Protein AF-A0A2G6GPN9-F1 (afdb_monomer_lite)

Radius of gyration: 20.12 Å; chains: 1; bounding box: 51×44×52 Å

Foldseek 3Di:
DDDDPPPDDDWDDDWDKDKDKDPPDVQKIKMKIWTRCVFDWTDDPVDIGTDWTKIKIKMKGDPDPFKIKIKMWMDTPPADIKIKIKMWGHDPVFKIWIWMWMVPPTKIKIKIWGDDPQKIKIWMWMQDPPPGIDIDIDIGGHD

Structure (mmCIF, N/CA/C/O backbone):
data_AF-A0A2G6GPN9-F1
#
_entry.id   AF-A0A2G6GPN9-F1
#
loop_
_atom_site.group_PDB
_atom_site.id
_atom_site.type_symbol
_atom_site.label_atom_id
_atom_site.label_alt_id
_atom_site.label_comp_id
_atom_site.label_asym_id
_atom_site.label_entity_id
_atom_site.label_seq_id
_atom_site.pdbx_PDB_ins_code
_atom_site.Cartn_x
_atom_site.Cartn_y
_atom_site.Cartn_z
_atom_site.occupancy
_atom_site.B_iso_or_equiv
_atom_site.auth_seq_id
_atom_site.auth_comp_id
_atom_site.auth_asym_id
_atom_site.auth_atom_id
_atom_site.pdbx_PDB_model_num
ATOM 1 N N . SER A 1 1 ? 32.296 28.768 -34.664 1.00 41.38 1 SER A N 1
ATOM 2 C CA . SER A 1 1 ? 31.595 28.838 -33.369 1.00 41.38 1 SER A CA 1
ATOM 3 C C . SER A 1 1 ? 30.131 29.108 -33.652 1.00 41.38 1 SER A C 1
ATOM 5 O O . SER A 1 1 ? 29.746 30.257 -33.820 1.00 41.38 1 SER A O 1
ATOM 7 N N . VAL A 1 2 ? 29.332 28.054 -33.821 1.00 39.50 2 VAL A N 1
ATOM 8 C CA . VAL A 1 2 ? 27.884 28.208 -34.002 1.00 39.50 2 VAL A CA 1
ATOM 9 C C . VAL A 1 2 ? 27.233 27.853 -32.677 1.00 39.50 2 VAL A C 1
ATOM 11 O O . VAL A 1 2 ? 27.380 26.742 -32.179 1.00 39.50 2 VAL A O 1
ATOM 14 N N . SER A 1 3 ? 26.596 28.861 -32.096 1.00 44.91 3 SER A N 1
ATOM 15 C CA . SER A 1 3 ? 25.632 28.760 -31.013 1.00 44.91 3 SER A CA 1
ATOM 16 C C . SER A 1 3 ? 24.501 27.814 -31.421 1.00 44.91 3 SER A C 1
ATOM 18 O O . SER A 1 3 ? 23.745 28.135 -32.335 1.00 44.91 3 SER A O 1
ATOM 20 N N . GLY A 1 4 ? 24.385 26.670 -30.753 1.00 39.72 4 GLY A N 1
ATOM 21 C CA . GLY A 1 4 ? 23.163 25.872 -30.738 1.00 39.72 4 GLY A CA 1
ATOM 22 C C . GLY A 1 4 ? 22.473 26.127 -29.410 1.00 39.72 4 GLY A C 1
ATOM 23 O O . GLY A 1 4 ? 23.008 25.765 -28.365 1.00 39.72 4 GLY A O 1
ATOM 24 N N . ALA A 1 5 ? 21.348 26.833 -29.446 1.00 38.44 5 ALA A N 1
ATOM 25 C CA . ALA A 1 5 ? 20.457 26.945 -28.307 1.00 38.44 5 ALA A CA 1
ATOM 26 C C . ALA A 1 5 ? 20.031 25.531 -27.888 1.00 38.44 5 ALA A C 1
ATOM 28 O O . ALA A 1 5 ? 19.657 24.722 -28.732 1.00 38.44 5 ALA A O 1
ATOM 29 N N . SER A 1 6 ? 20.109 25.229 -26.595 1.00 48.31 6 SER A N 1
ATOM 30 C CA . SER A 1 6 ? 19.474 24.051 -26.013 1.00 48.31 6 SER A CA 1
ATOM 31 C C . SER A 1 6 ? 17.956 24.257 -26.055 1.00 48.31 6 SER A C 1
ATOM 33 O O . SER A 1 6 ? 17.356 24.709 -25.079 1.00 48.31 6 SER A O 1
ATOM 35 N N . GLU A 1 7 ? 17.344 24.021 -27.213 1.00 46.66 7 GLU A N 1
ATOM 36 C CA . GLU A 1 7 ? 15.895 23.892 -27.329 1.00 46.66 7 GLU A CA 1
ATOM 37 C C . GLU A 1 7 ? 15.511 22.559 -26.685 1.00 46.66 7 GLU A C 1
ATOM 39 O O . GLU A 1 7 ? 15.800 21.487 -27.209 1.00 46.66 7 GLU A O 1
ATOM 44 N N . GLY A 1 8 ? 14.946 22.634 -25.479 1.00 54.53 8 GLY A N 1
ATOM 45 C CA . GLY A 1 8 ? 14.435 21.472 -24.763 1.00 54.53 8 GLY A CA 1
ATOM 46 C C . GLY A 1 8 ? 13.312 20.819 -25.560 1.00 54.53 8 GLY A C 1
ATOM 47 O O . GLY A 1 8 ? 12.218 21.374 -25.654 1.00 54.53 8 GLY A O 1
ATOM 48 N N . GLY A 1 9 ? 13.596 19.654 -26.136 1.00 60.12 9 GLY A N 1
ATOM 49 C CA . GLY A 1 9 ? 12.588 18.776 -26.714 1.00 60.12 9 GLY A CA 1
ATOM 50 C C . GLY A 1 9 ? 11.692 18.201 -25.6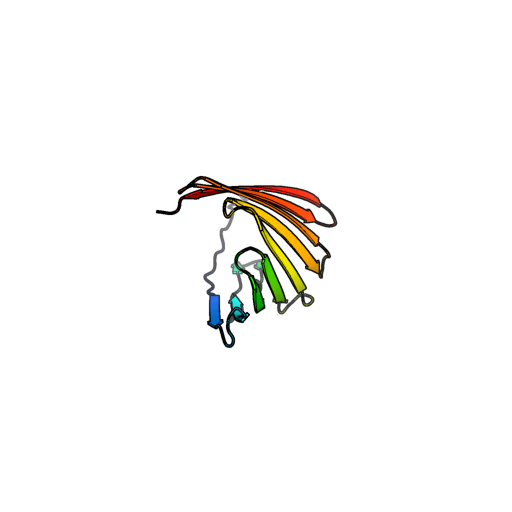19 1.00 60.12 9 GLY A C 1
ATOM 51 O O . GLY A 1 9 ? 12.163 17.845 -24.539 1.00 60.12 9 GLY A O 1
ATOM 52 N N . SER A 1 10 ? 10.389 18.133 -25.883 1.00 65.50 10 SER A N 1
ATOM 53 C CA . SER A 1 10 ? 9.433 17.407 -25.048 1.00 65.50 10 SER A CA 1
ATOM 54 C C . SER A 1 10 ? 8.884 16.225 -25.840 1.00 65.50 10 SER A C 1
ATOM 56 O O . SER A 1 10 ? 8.121 16.427 -26.786 1.00 65.50 10 SER A O 1
ATOM 58 N N . ALA A 1 11 ? 9.249 15.010 -25.444 1.00 73.88 11 ALA A N 1
ATOM 59 C CA . ALA A 1 11 ? 8.623 13.787 -25.926 1.00 73.88 11 ALA A CA 1
ATOM 60 C C . ALA A 1 11 ? 7.552 13.335 -24.926 1.00 73.88 11 ALA A C 1
ATOM 62 O O . ALA A 1 11 ? 7.710 13.463 -23.712 1.00 73.88 11 ALA A O 1
ATOM 63 N N . GLY A 1 12 ? 6.433 12.838 -25.438 1.00 78.38 12 GLY A N 1
ATOM 64 C CA . GLY A 1 12 ? 5.322 12.360 -24.629 1.00 78.38 12 GLY A CA 1
ATOM 65 C C . GLY A 1 12 ? 4.673 11.168 -25.302 1.00 78.38 12 GLY A C 1
ATOM 66 O O . GLY A 1 12 ? 4.673 11.056 -26.526 1.00 78.38 12 GLY A O 1
ATOM 67 N N . THR A 1 13 ? 4.115 10.278 -24.497 1.00 82.56 13 THR A N 1
ATOM 68 C CA . THR A 1 13 ? 3.414 9.094 -24.983 1.00 82.56 13 THR A CA 1
ATOM 69 C C . THR A 1 13 ? 2.151 8.866 -24.160 1.00 82.56 13 THR A C 1
ATOM 71 O O . THR A 1 13 ? 1.969 9.469 -23.099 1.00 82.56 13 THR A O 1
ATOM 74 N N . VAL A 1 14 ? 1.253 8.025 -24.663 1.00 85.19 14 VAL A N 1
ATOM 75 C CA . VAL A 1 14 ? -0.011 7.693 -23.999 1.00 85.19 14 VAL A CA 1
ATOM 76 C C . VAL A 1 14 ? -0.004 6.213 -23.665 1.00 85.19 14 VAL A C 1
ATOM 78 O O . VAL A 1 14 ? 0.183 5.374 -24.541 1.00 85.19 14 VAL A O 1
ATOM 81 N N . THR A 1 15 ? -0.249 5.898 -22.398 1.00 90.44 15 THR A N 1
ATOM 82 C CA . THR A 1 15 ? -0.401 4.527 -21.910 1.00 90.44 15 THR A CA 1
ATOM 83 C C . THR A 1 15 ? -1.751 4.352 -21.210 1.00 90.44 15 THR A C 1
ATOM 85 O O . THR A 1 15 ? -2.507 5.310 -21.041 1.00 90.44 15 THR A O 1
ATOM 88 N N . GLY A 1 16 ? -2.073 3.120 -20.831 1.00 91.62 16 GLY A N 1
ATOM 89 C CA . GLY A 1 16 ? -3.295 2.774 -20.121 1.00 91.62 16 GLY A CA 1
ATOM 90 C C . GLY A 1 16 ? -3.062 1.692 -19.077 1.00 91.62 16 GLY A C 1
ATOM 91 O O . GLY A 1 16 ? -2.021 1.035 -19.044 1.00 91.62 16 GLY A O 1
ATOM 92 N N . GLU A 1 17 ? -4.067 1.494 -18.237 1.00 95.25 17 GLU A N 1
ATOM 93 C CA . GLU A 1 17 ? -4.081 0.472 -17.198 1.00 95.25 17 GLU A CA 1
ATOM 94 C C . GLU A 1 17 ? -5.454 -0.196 -17.108 1.00 95.25 17 GLU A C 1
ATOM 96 O O . GLU A 1 17 ? -6.466 0.353 -17.551 1.00 95.25 17 GLU A O 1
ATOM 101 N N . VAL A 1 18 ? -5.485 -1.410 -16.567 1.00 96.56 18 VAL A N 1
ATOM 102 C CA . VAL A 1 18 ? -6.709 -2.180 -16.346 1.00 96.56 18 VAL A CA 1
ATOM 103 C C . VAL A 1 18 ? -6.584 -2.994 -15.067 1.00 96.56 18 VAL A C 1
ATOM 105 O O . VAL A 1 18 ? -5.539 -3.576 -14.787 1.00 96.56 18 VAL A O 1
ATOM 108 N N . GLY A 1 19 ? -7.667 -3.072 -14.297 1.00 96.88 19 GLY A N 1
ATOM 109 C CA . GLY A 1 19 ? -7.712 -3.869 -13.080 1.00 96.88 19 GLY A CA 1
ATOM 110 C C . GLY A 1 19 ? -9.072 -4.505 -12.841 1.00 96.88 19 GLY A C 1
ATOM 111 O O . GLY A 1 19 ? -10.104 -3.983 -13.256 1.00 96.88 19 GLY A O 1
ATOM 112 N N . ILE A 1 20 ? -9.054 -5.648 -12.162 1.00 97.88 20 ILE A N 1
ATOM 113 C CA . ILE A 1 20 ? -10.235 -6.375 -11.700 1.00 97.88 20 ILE A CA 1
ATOM 114 C C . ILE A 1 20 ? -10.034 -6.680 -10.221 1.00 97.88 20 ILE A C 1
ATOM 116 O O . ILE A 1 20 ? -8.946 -7.077 -9.807 1.00 97.88 20 ILE A O 1
ATOM 120 N N . MET A 1 21 ? -11.088 -6.520 -9.429 1.00 97.94 21 MET A N 1
ATOM 121 C CA . MET A 1 21 ? -11.098 -6.878 -8.018 1.00 97.94 21 MET A CA 1
ATOM 122 C C . MET A 1 21 ? -12.412 -7.582 -7.681 1.00 97.94 21 MET A C 1
ATOM 124 O O . MET A 1 21 ? -13.471 -7.176 -8.158 1.00 97.94 21 MET A O 1
ATOM 128 N N . ALA A 1 22 ? -12.340 -8.651 -6.893 1.00 98.00 22 ALA A N 1
ATOM 129 C CA . ALA A 1 22 ? -13.490 -9.464 -6.520 1.00 98.00 22 ALA A CA 1
ATOM 130 C C . ALA A 1 22 ? -13.389 -9.934 -5.068 1.00 98.00 22 ALA A C 1
ATOM 132 O O . ALA A 1 22 ? -12.289 -10.140 -4.559 1.00 98.00 22 ALA A O 1
ATOM 133 N N . GLU A 1 23 ? -14.542 -10.156 -4.440 1.00 98.06 23 GLU A N 1
ATOM 134 C CA . GLU A 1 23 ? -14.678 -10.718 -3.093 1.00 98.06 23 GLU A CA 1
ATOM 135 C C . GLU A 1 23 ? -15.185 -12.170 -3.192 1.00 98.06 23 GLU A C 1
ATOM 137 O O . GLU A 1 23 ? -16.391 -12.413 -3.147 1.00 98.06 23 GLU A O 1
ATOM 142 N N . PRO A 1 24 ? -14.305 -13.163 -3.434 1.00 96.88 24 PRO A N 1
ATOM 143 C CA . PRO A 1 24 ? -14.723 -14.562 -3.565 1.00 96.88 24 PRO A CA 1
ATOM 144 C C . PRO A 1 24 ? -15.226 -15.179 -2.253 1.00 96.88 24 PRO A C 1
ATOM 146 O O . PRO A 1 24 ? -15.959 -16.167 -2.287 1.00 96.88 24 PRO A O 1
ATOM 149 N N . LEU A 1 25 ? -14.803 -14.640 -1.108 1.00 97.12 25 LEU A N 1
ATOM 150 C CA . LEU A 1 25 ? -15.210 -15.058 0.232 1.00 97.12 25 LEU A CA 1
ATOM 151 C C . LEU A 1 25 ? -15.451 -13.803 1.066 1.00 97.12 25 LEU A C 1
ATOM 153 O O . LEU A 1 25 ? -14.790 -12.793 0.847 1.00 97.12 25 LEU A O 1
ATOM 157 N N . GLU A 1 26 ? -16.348 -13.885 2.047 1.00 96.50 26 GLU A N 1
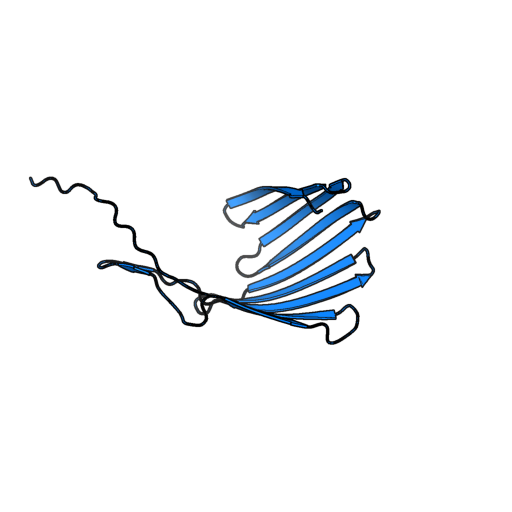ATOM 158 C CA . GLU A 1 26 ? -16.624 -12.768 2.951 1.00 96.50 26 GLU A CA 1
ATOM 159 C C . GLU A 1 26 ? -15.323 -12.242 3.569 1.00 96.50 26 GLU A C 1
ATOM 161 O O . GLU A 1 26 ? -14.536 -13.014 4.128 1.00 96.50 26 GLU A O 1
ATOM 166 N N . ASN A 1 27 ? -15.103 -10.931 3.458 1.00 97.06 27 ASN A N 1
ATOM 167 C CA . ASN A 1 27 ? -13.933 -10.218 3.959 1.00 97.06 27 ASN A CA 1
ATOM 168 C C . ASN A 1 27 ? -12.609 -10.506 3.233 1.00 97.06 27 ASN A C 1
ATOM 170 O O . ASN A 1 27 ? -11.607 -9.884 3.589 1.00 97.06 27 ASN A O 1
ATOM 174 N N . LEU A 1 28 ? -12.577 -11.382 2.222 1.00 98.06 28 LEU A N 1
ATOM 175 C CA . LEU A 1 28 ? -11.393 -11.670 1.411 1.00 98.06 28 LEU A CA 1
ATOM 176 C C . LEU A 1 28 ? -11.577 -11.143 -0.008 1.00 98.06 28 LEU A C 1
ATOM 178 O O . LEU A 1 28 ? -12.395 -11.644 -0.774 1.00 98.06 28 LEU A O 1
ATOM 182 N N . TRP A 1 29 ? -10.712 -10.217 -0.389 1.00 98.31 29 TRP A N 1
ATOM 183 C CA . TRP A 1 29 ? -10.663 -9.611 -1.705 1.00 98.31 29 TRP A CA 1
ATOM 184 C C . TRP A 1 29 ? -9.409 -10.052 -2.449 1.00 98.31 29 TRP A C 1
ATOM 186 O O . TRP A 1 29 ? -8.317 -10.092 -1.883 1.00 98.31 29 TRP A O 1
ATOM 196 N N . LEU A 1 30 ? -9.565 -10.353 -3.732 1.00 98.44 30 LEU A N 1
ATOM 197 C CA . LEU A 1 30 ? -8.472 -10.616 -4.661 1.00 98.44 30 LEU A CA 1
ATOM 198 C C . LEU A 1 30 ? -8.493 -9.561 -5.759 1.00 98.44 30 LEU A C 1
ATOM 200 O O . LEU A 1 30 ? -9.564 -9.215 -6.262 1.00 98.44 30 LEU A O 1
ATOM 204 N N . SER A 1 31 ? -7.321 -9.076 -6.155 1.00 98.12 31 SER A N 1
ATOM 205 C CA . SER A 1 31 ? -7.177 -8.110 -7.238 1.00 98.12 31 SER A CA 1
ATOM 206 C C . SER A 1 31 ? -6.096 -8.517 -8.231 1.00 98.12 31 SER A C 1
ATOM 208 O O . SER A 1 31 ? -5.095 -9.148 -7.891 1.00 98.12 31 SER A O 1
ATOM 210 N N . VAL A 1 32 ? -6.311 -8.142 -9.487 1.00 97.94 32 VAL A N 1
ATOM 211 C CA . VAL A 1 32 ? -5.327 -8.218 -10.564 1.00 97.94 32 VAL A CA 1
ATOM 212 C C . VAL A 1 32 ? -5.289 -6.859 -11.236 1.00 97.94 32 VAL A C 1
ATOM 214 O O . VAL A 1 32 ? -6.341 -6.289 -11.520 1.00 97.94 32 VAL A O 1
ATOM 217 N N . HIS A 1 33 ? -4.098 -6.339 -11.500 1.00 97.88 33 HIS A N 1
ATOM 218 C CA . HIS A 1 33 ? -3.920 -5.052 -12.161 1.00 97.88 33 HIS A CA 1
ATOM 219 C C . HIS A 1 33 ? -2.764 -5.111 -13.156 1.00 97.88 33 HIS A C 1
ATOM 221 O O . HIS A 1 33 ? -1.716 -5.678 -12.856 1.00 97.88 33 HIS A O 1
ATOM 227 N N . ALA A 1 34 ? -2.940 -4.506 -14.324 1.00 96.56 34 ALA A N 1
ATOM 228 C CA . ALA A 1 34 ? -1.920 -4.362 -15.349 1.00 96.56 34 ALA A CA 1
ATOM 229 C C . ALA A 1 34 ? -1.789 -2.885 -15.734 1.00 96.56 34 ALA A C 1
ATOM 231 O O . ALA A 1 34 ? -2.776 -2.245 -16.087 1.00 96.56 34 ALA A O 1
ATOM 232 N N . TYR A 1 35 ? -0.571 -2.357 -15.677 1.00 94.56 35 TYR A N 1
ATOM 233 C CA . TYR A 1 35 ? -0.215 -1.007 -16.106 1.00 94.56 35 TYR A CA 1
ATOM 234 C C . TYR A 1 35 ? 0.705 -1.091 -17.322 1.00 94.56 35 TYR A C 1
ATOM 236 O O . TYR A 1 35 ? 1.619 -1.916 -17.339 1.00 94.56 35 TYR A O 1
ATOM 244 N N . ASN A 1 36 ? 0.453 -0.248 -18.323 1.00 92.88 36 ASN A N 1
ATOM 245 C CA . ASN A 1 36 ? 1.129 -0.273 -19.618 1.00 92.88 36 ASN A CA 1
ATOM 246 C C . ASN A 1 36 ? 1.234 -1.683 -20.239 1.00 92.88 36 ASN A C 1
ATOM 248 O O . ASN A 1 36 ? 2.315 -2.085 -20.663 1.00 92.88 36 ASN A O 1
ATOM 252 N N . PRO A 1 37 ? 0.141 -2.468 -20.333 1.00 83.44 37 PRO A N 1
ATOM 253 C CA . PRO A 1 37 ? 0.221 -3.861 -20.792 1.00 83.44 37 PRO A CA 1
ATOM 254 C C . PRO A 1 37 ? 0.706 -4.010 -22.244 1.00 83.44 37 PRO A C 1
ATOM 256 O O . PRO A 1 37 ? 1.065 -5.108 -22.660 1.00 83.44 37 PRO A O 1
ATOM 259 N N . PHE A 1 38 ? 0.698 -2.923 -23.022 1.00 84.19 38 PHE A N 1
ATOM 260 C CA . PHE A 1 38 ? 1.134 -2.900 -24.417 1.00 84.19 38 PHE A CA 1
ATOM 261 C C . PHE A 1 38 ? 2.603 -2.490 -24.599 1.00 84.19 38 PHE A C 1
ATOM 263 O O . PHE A 1 38 ? 3.040 -2.409 -25.744 1.00 84.19 38 PHE A O 1
ATOM 270 N N . GLY A 1 39 ? 3.348 -2.225 -23.516 1.00 79.31 39 GLY A N 1
ATOM 271 C CA . GLY A 1 39 ? 4.770 -1.872 -23.588 1.00 79.31 39 GLY A CA 1
ATOM 272 C C . GLY A 1 39 ? 5.027 -0.604 -24.402 1.00 79.31 39 GLY A C 1
ATOM 273 O O . GLY A 1 39 ? 5.918 -0.570 -25.244 1.00 79.31 39 GLY A O 1
ATOM 274 N N . VAL A 1 40 ? 4.184 0.418 -24.225 1.00 81.56 40 VAL A N 1
ATOM 275 C CA . VAL A 1 40 ? 4.357 1.698 -24.919 1.00 81.56 40 VAL A CA 1
ATOM 276 C C . VAL A 1 40 ? 5.592 2.397 -24.362 1.00 81.56 40 VAL A C 1
ATOM 278 O O . VAL A 1 40 ? 5.675 2.565 -23.152 1.00 81.56 40 VAL A O 1
ATOM 281 N N . ASN A 1 41 ? 6.490 2.861 -25.230 1.00 79.50 41 ASN A N 1
ATOM 282 C CA . ASN A 1 41 ? 7.700 3.596 -24.852 1.00 79.50 41 ASN A CA 1
ATOM 283 C C . ASN A 1 41 ? 7.611 5.075 -25.247 1.00 79.50 41 ASN A C 1
ATOM 285 O O . ASN A 1 41 ? 6.752 5.482 -26.044 1.00 79.50 41 ASN A O 1
ATOM 289 N N . ILE A 1 42 ? 8.499 5.887 -24.676 1.00 76.94 42 ILE A N 1
ATOM 290 C CA . ILE A 1 42 ? 8.752 7.253 -25.133 1.00 76.94 42 ILE A CA 1
ATOM 291 C C . ILE A 1 42 ? 9.920 7.191 -26.112 1.00 76.94 42 ILE A C 1
ATOM 293 O O . ILE A 1 42 ? 11.037 6.855 -25.727 1.00 76.94 42 ILE A O 1
ATOM 297 N N . ASN A 1 43 ? 9.653 7.549 -27.368 1.00 68.69 43 ASN A N 1
ATOM 298 C CA . ASN A 1 43 ? 10.667 7.607 -28.414 1.00 68.69 43 ASN A CA 1
ATOM 299 C C . ASN A 1 43 ? 10.928 9.067 -28.788 1.00 68.69 43 ASN A C 1
ATOM 301 O O . ASN A 1 43 ? 10.026 9.744 -29.286 1.00 68.69 43 ASN A O 1
ATOM 305 N N . ASP A 1 44 ? 12.160 9.527 -28.587 1.00 65.12 44 ASP A N 1
ATOM 306 C CA . ASP A 1 44 ? 12.707 10.722 -29.230 1.00 65.12 44 ASP A CA 1
ATOM 307 C C . ASP A 1 44 ? 13.880 10.320 -30.139 1.00 65.12 44 ASP A C 1
ATOM 309 O O . ASP A 1 44 ? 14.450 9.239 -30.000 1.00 65.12 44 ASP A O 1
ATOM 313 N N . TYR A 1 45 ? 14.250 11.176 -31.092 1.00 59.94 45 TYR A N 1
ATOM 314 C CA . TYR A 1 45 ? 15.219 10.875 -32.154 1.00 59.94 45 TYR A CA 1
ATOM 315 C C . TYR A 1 45 ? 16.602 10.401 -31.654 1.00 59.94 45 TYR A C 1
ATOM 317 O O . TYR A 1 45 ? 17.332 9.780 -32.426 1.00 59.94 45 TYR A O 1
ATOM 325 N N . GLU A 1 46 ? 16.957 10.665 -30.391 1.00 65.06 46 GLU A N 1
ATOM 326 C CA . GLU A 1 46 ? 18.222 10.247 -29.763 1.00 65.06 46 GLU A CA 1
ATOM 327 C C . GLU A 1 46 ? 18.062 9.354 -28.514 1.00 65.06 46 GLU A C 1
ATOM 329 O O . GLU A 1 46 ? 19.056 8.780 -28.068 1.00 65.06 46 GLU A O 1
ATOM 334 N N . TYR A 1 47 ? 16.854 9.204 -27.952 1.00 62.47 47 TYR A N 1
ATOM 335 C CA . TYR A 1 47 ? 16.636 8.505 -26.678 1.00 62.47 47 TYR A CA 1
ATOM 336 C C . TYR A 1 47 ? 15.327 7.706 -26.684 1.00 62.47 47 TYR A C 1
ATOM 338 O O . TYR A 1 47 ? 14.264 8.235 -27.007 1.00 62.47 47 TYR A O 1
ATOM 346 N N . GLU A 1 48 ? 15.415 6.440 -26.278 1.00 67.12 48 GLU A N 1
ATOM 347 C CA . GLU A 1 48 ? 14.270 5.573 -25.996 1.00 67.12 48 GLU A CA 1
ATOM 348 C C . GLU A 1 48 ? 14.202 5.364 -24.478 1.00 67.12 48 GLU A C 1
ATOM 350 O O . GLU A 1 48 ? 15.155 4.872 -23.869 1.00 67.12 48 GLU A O 1
ATOM 355 N N . GLU A 1 49 ? 13.105 5.802 -23.858 1.00 74.94 49 GLU A N 1
ATOM 356 C CA . GLU A 1 49 ? 12.817 5.558 -22.444 1.00 74.94 49 GLU A CA 1
ATOM 357 C C . GLU A 1 49 ? 11.637 4.590 -22.339 1.00 74.94 49 GLU A C 1
ATOM 359 O O . GLU A 1 49 ? 10.528 4.865 -22.816 1.00 74.94 49 GLU A O 1
ATOM 364 N N . GLU A 1 50 ? 11.887 3.435 -21.724 1.00 75.50 50 GLU A N 1
ATOM 365 C CA . GLU A 1 50 ? 10.875 2.401 -21.541 1.00 75.50 50 GLU A CA 1
ATOM 366 C C . GLU A 1 50 ? 9.926 2.775 -20.403 1.00 75.50 50 GLU A C 1
ATOM 368 O O . GLU A 1 50 ? 10.343 3.005 -19.263 1.00 75.50 50 GLU A O 1
ATOM 373 N N . ILE A 1 51 ? 8.622 2.808 -20.693 1.00 84.12 51 ILE A N 1
ATOM 374 C CA . ILE A 1 51 ? 7.627 2.951 -19.630 1.00 84.12 51 ILE A CA 1
ATOM 375 C C . ILE A 1 51 ? 7.422 1.579 -18.985 1.00 84.12 51 ILE A C 1
ATOM 377 O O . ILE A 1 51 ? 7.087 0.623 -19.692 1.00 84.12 51 ILE A O 1
ATOM 381 N N . PRO A 1 52 ? 7.510 1.472 -17.646 1.00 86.19 52 PRO A N 1
ATOM 382 C CA . PRO A 1 52 ? 7.388 0.196 -16.954 1.00 86.19 52 PRO A CA 1
ATOM 383 C C . PRO A 1 52 ? 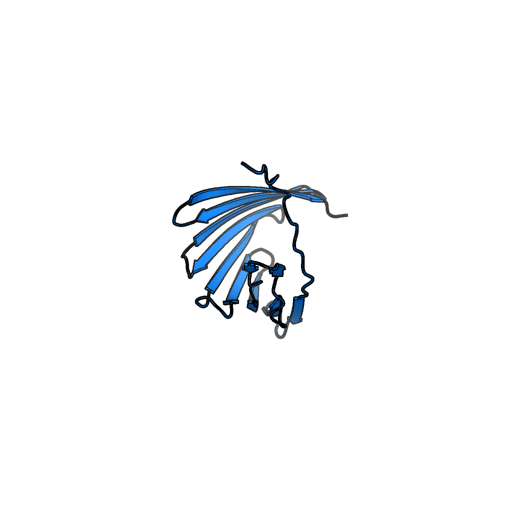6.106 -0.552 -17.319 1.00 86.19 52 PRO A C 1
ATOM 385 O O . PRO A 1 52 ? 5.011 0.008 -17.241 1.00 86.19 52 PRO A O 1
ATOM 388 N N . THR A 1 53 ? 6.237 -1.834 -17.655 1.00 92.31 53 THR A N 1
ATOM 389 C CA . THR A 1 53 ? 5.097 -2.743 -17.828 1.00 92.31 53 THR A CA 1
ATOM 390 C C . THR A 1 53 ? 4.906 -3.524 -16.535 1.00 92.31 53 THR A C 1
ATOM 392 O O . THR A 1 53 ? 5.710 -4.398 -16.205 1.00 92.31 53 THR A O 1
ATOM 395 N N . LEU A 1 54 ? 3.853 -3.199 -15.779 1.00 94.88 54 LEU A N 1
ATOM 396 C CA . LEU A 1 54 ? 3.665 -3.708 -14.417 1.00 94.88 54 LEU A CA 1
ATOM 397 C C . LEU A 1 54 ? 2.439 -4.607 -14.324 1.00 94.88 54 LEU A C 1
ATOM 399 O O . LEU A 1 54 ? 1.329 -4.193 -14.654 1.00 94.88 54 LEU A O 1
ATOM 403 N N . TYR A 1 55 ? 2.625 -5.792 -13.756 1.00 96.69 55 TYR A N 1
ATOM 404 C CA . TYR A 1 55 ? 1.549 -6.703 -13.380 1.00 96.69 55 TYR A CA 1
ATOM 405 C C . TYR A 1 55 ? 1.498 -6.846 -11.866 1.00 96.69 55 TYR A C 1
ATOM 407 O O . TYR A 1 55 ? 2.523 -7.064 -11.223 1.00 96.69 55 TYR A O 1
ATOM 415 N N . ARG A 1 56 ? 0.306 -6.741 -11.282 1.00 98.06 56 ARG A N 1
ATOM 416 C CA . ARG A 1 56 ? 0.087 -6.861 -9.840 1.00 98.06 56 ARG A CA 1
ATOM 417 C C . ARG A 1 56 ? -0.987 -7.888 -9.547 1.00 98.06 56 ARG A C 1
ATOM 419 O O . ARG A 1 56 ? -2.020 -7.919 -10.214 1.00 98.06 56 ARG A O 1
ATOM 426 N N . LEU A 1 57 ? -0.737 -8.689 -8.522 1.00 98.44 57 LEU A N 1
ATOM 427 C CA . LEU A 1 57 ? -1.691 -9.606 -7.914 1.00 98.44 57 LEU A CA 1
ATOM 428 C C . LEU A 1 57 ? -1.804 -9.243 -6.438 1.00 98.44 57 LEU A C 1
ATOM 430 O O . LEU A 1 57 ? -0.824 -9.348 -5.701 1.00 98.44 57 LEU A O 1
ATOM 434 N N . GLY A 1 58 ? -2.983 -8.792 -6.026 1.00 98.19 58 GLY A N 1
ATOM 435 C CA . GLY A 1 58 ? -3.254 -8.329 -4.676 1.00 98.19 58 GLY A CA 1
ATOM 436 C C . GLY A 1 58 ? -4.222 -9.238 -3.933 1.00 98.19 58 GLY A C 1
ATOM 437 O O . GLY A 1 58 ? -5.106 -9.867 -4.515 1.00 98.19 58 GLY A O 1
ATOM 438 N N . VAL A 1 59 ? -4.058 -9.275 -2.619 1.00 98.44 59 VAL A N 1
ATOM 439 C CA . VAL A 1 59 ? -5.011 -9.842 -1.675 1.00 98.44 59 VAL A CA 1
ATOM 440 C C . VAL A 1 59 ? -5.241 -8.846 -0.551 1.00 98.44 59 VAL A C 1
ATOM 442 O O . VAL A 1 59 ? -4.312 -8.198 -0.067 1.00 98.44 59 VAL A O 1
ATOM 445 N N . LEU A 1 60 ? -6.490 -8.737 -0.129 1.00 98.31 60 LEU A N 1
ATOM 446 C CA . LEU A 1 60 ? -6.914 -7.911 0.985 1.00 98.31 60 LEU A CA 1
ATOM 447 C C . LEU A 1 60 ? -7.833 -8.746 1.874 1.00 98.31 60 LEU A C 1
ATOM 449 O O . LEU A 1 60 ? -8.721 -9.433 1.379 1.00 98.31 60 LEU A O 1
ATOM 453 N N . TYR A 1 61 ? -7.604 -8.718 3.182 1.00 98.25 61 TYR A N 1
ATOM 454 C CA . TYR A 1 61 ? -8.388 -9.471 4.152 1.00 98.25 61 TYR A CA 1
ATOM 455 C C . TYR A 1 61 ? -8.775 -8.595 5.342 1.00 98.25 61 TYR A C 1
ATOM 457 O O . TYR A 1 61 ? -7.905 -8.109 6.069 1.00 98.25 61 TYR A O 1
ATOM 465 N N . ASN A 1 62 ? -10.077 -8.413 5.558 1.00 97.88 62 ASN A N 1
ATOM 466 C CA . ASN A 1 62 ? -10.603 -7.744 6.745 1.00 97.88 62 ASN A CA 1
ATOM 467 C C . ASN A 1 62 ? -10.766 -8.778 7.866 1.00 97.88 62 ASN A C 1
ATOM 469 O O . ASN A 1 62 ? -11.667 -9.610 7.839 1.00 97.88 62 ASN A O 1
ATOM 473 N N . PHE A 1 63 ? -9.905 -8.737 8.883 1.00 96.31 63 PHE A N 1
ATOM 474 C CA . PHE A 1 63 ? -10.063 -9.609 10.053 1.00 96.31 63 PHE A CA 1
ATOM 475 C C . PHE A 1 63 ? -11.304 -9.235 10.866 1.00 96.31 63 PHE A C 1
ATOM 477 O O . PHE A 1 63 ? -11.951 -10.094 11.462 1.00 96.31 63 PHE A O 1
ATOM 484 N N . ASN A 1 64 ? -11.593 -7.939 10.923 1.00 94.56 64 ASN A N 1
ATOM 485 C CA . ASN A 1 64 ? -12.789 -7.339 11.497 1.00 94.56 64 ASN A CA 1
ATOM 486 C C . ASN A 1 64 ? -12.899 -5.892 10.976 1.00 94.56 64 ASN A C 1
ATOM 488 O O . ASN A 1 64 ? -12.101 -5.469 10.143 1.00 94.56 64 ASN A O 1
ATOM 492 N N . LYS A 1 65 ? -13.862 -5.119 11.491 1.00 93.62 65 LYS A N 1
ATOM 493 C CA . LYS A 1 65 ? -14.069 -3.715 11.094 1.00 93.62 65 LYS A CA 1
ATOM 494 C C . LYS A 1 65 ? -12.887 -2.780 11.407 1.00 93.62 65 LYS A C 1
ATOM 496 O O . LYS A 1 65 ? -12.805 -1.697 10.841 1.00 93.62 65 LYS A O 1
ATOM 501 N N . ASP A 1 66 ? -12.011 -3.188 12.320 1.00 96.31 66 ASP A N 1
ATOM 502 C CA . ASP A 1 66 ? -10.918 -2.381 12.854 1.00 96.31 66 ASP A CA 1
ATOM 503 C C . ASP A 1 66 ? -9.547 -2.847 12.337 1.00 96.31 66 ASP A C 1
ATOM 505 O O . ASP A 1 66 ? -8.570 -2.140 12.539 1.00 96.31 66 ASP A O 1
ATOM 509 N N . LEU A 1 67 ? -9.423 -4.021 11.705 1.00 97.62 67 LEU A N 1
ATOM 510 C CA . LEU A 1 67 ? -8.136 -4.595 11.308 1.00 97.62 67 LEU A CA 1
ATOM 511 C C . LEU A 1 67 ? -8.178 -5.159 9.889 1.00 97.62 67 LEU A C 1
ATOM 513 O O . LEU A 1 67 ? -8.864 -6.144 9.604 1.00 97.62 67 LEU A O 1
ATOM 517 N N . LEU A 1 68 ? -7.331 -4.584 9.046 1.00 98.19 68 LEU A N 1
ATOM 518 C CA . LEU A 1 68 ? -7.146 -4.942 7.654 1.00 98.19 68 LEU A CA 1
ATOM 519 C C . LEU A 1 68 ? -5.712 -5.413 7.411 1.00 98.19 68 LEU A C 1
ATOM 521 O O . LEU A 1 68 ? -4.752 -4.813 7.893 1.00 98.19 68 LEU A O 1
ATOM 525 N N . PHE A 1 69 ? -5.567 -6.467 6.615 1.00 98.50 69 PHE A N 1
ATOM 526 C CA . PHE A 1 69 ? -4.289 -6.896 6.060 1.00 98.50 69 PHE A CA 1
ATOM 527 C C . PHE A 1 69 ? -4.331 -6.861 4.541 1.00 98.50 69 PHE A C 1
ATOM 529 O O . PHE A 1 69 ? -5.327 -7.236 3.926 1.00 98.50 69 PHE A O 1
ATOM 536 N N . VAL A 1 70 ? -3.222 -6.449 3.942 1.00 98.44 70 VAL A N 1
ATOM 537 C CA . VAL A 1 70 ? -3.039 -6.409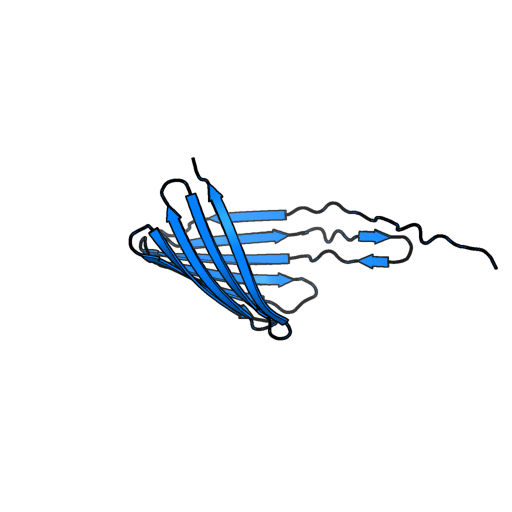 2.495 1.00 98.44 70 VAL A CA 1
ATOM 538 C C . VAL A 1 70 ? -1.704 -7.030 2.124 1.00 98.44 70 VAL A C 1
ATOM 540 O O . VAL A 1 70 ? -0.705 -6.851 2.821 1.00 98.44 70 VAL A O 1
ATOM 543 N N . ALA A 1 71 ? -1.669 -7.737 1.003 1.00 98.50 71 ALA A N 1
ATOM 544 C CA . ALA A 1 71 ? -0.431 -8.159 0.373 1.00 98.50 71 ALA A CA 1
ATOM 545 C C . ALA A 1 71 ? -0.545 -8.046 -1.145 1.00 98.50 71 ALA A C 1
ATOM 547 O O . ALA A 1 71 ? -1.614 -8.229 -1.717 1.00 98.50 71 ALA A O 1
ATOM 548 N N . GLU A 1 72 ? 0.567 -7.743 -1.797 1.00 98.44 72 GLU A N 1
ATOM 549 C CA . GLU A 1 72 ? 0.644 -7.579 -3.242 1.00 98.44 72 GLU A CA 1
ATOM 550 C C . GLU A 1 72 ? 1.944 -8.188 -3.756 1.00 98.44 72 GLU A C 1
ATOM 552 O O . GLU A 1 72 ? 3.015 -7.987 -3.180 1.00 98.44 72 GLU A O 1
ATOM 557 N N . VAL A 1 73 ? 1.852 -8.914 -4.863 1.00 98.31 73 VAL A N 1
ATOM 558 C CA . VAL A 1 73 ? 2.998 -9.292 -5.683 1.00 98.31 73 VAL A CA 1
ATOM 559 C C . VAL A 1 73 ? 2.967 -8.430 -6.934 1.00 98.31 73 VAL A C 1
ATOM 561 O O . VAL A 1 73 ? 2.000 -8.458 -7.688 1.00 98.31 73 VAL A O 1
ATOM 564 N N . GLU A 1 74 ? 4.030 -7.671 -7.149 1.00 97.75 74 GLU A N 1
ATOM 565 C CA . GLU A 1 74 ? 4.243 -6.791 -8.288 1.00 97.75 74 GLU A CA 1
ATOM 566 C C . GLU A 1 74 ? 5.391 -7.342 -9.136 1.00 97.75 74 GLU A C 1
ATOM 568 O O . GLU A 1 74 ? 6.474 -7.651 -8.636 1.00 97.75 74 GLU A O 1
ATOM 573 N N . LYS A 1 75 ? 5.156 -7.463 -10.437 1.00 96.62 75 LYS A N 1
ATOM 574 C CA . LYS A 1 75 ? 6.157 -7.829 -11.427 1.00 96.62 75 LYS A CA 1
ATOM 575 C C . LYS A 1 75 ? 6.248 -6.712 -12.455 1.00 96.62 75 LYS A C 1
ATOM 577 O O . LYS A 1 75 ? 5.346 -6.550 -13.272 1.00 96.62 75 LYS A O 1
ATOM 582 N N . ASP A 1 76 ? 7.345 -5.974 -12.393 1.00 93.56 76 ASP A N 1
ATOM 583 C CA . ASP A 1 76 ? 7.848 -5.192 -13.519 1.00 93.56 76 ASP A CA 1
ATOM 584 C C . ASP A 1 76 ? 8.560 -6.156 -14.474 1.00 93.56 76 ASP A C 1
ATOM 586 O O . ASP A 1 76 ? 9.287 -7.048 -14.016 1.00 93.56 76 ASP A O 1
ATOM 590 N N . ILE A 1 77 ? 8.304 -6.050 -15.777 1.00 90.12 77 ILE A N 1
ATOM 591 C CA . ILE A 1 77 ? 8.843 -7.002 -16.754 1.00 90.12 77 ILE A CA 1
ATOM 592 C C . ILE A 1 77 ? 10.381 -6.978 -16.774 1.00 90.12 77 ILE A C 1
ATOM 594 O O . ILE A 1 77 ? 10.993 -8.044 -16.872 1.00 90.12 77 ILE A O 1
ATOM 598 N N . ASP A 1 78 ? 10.976 -5.812 -16.503 1.00 88.81 78 ASP A N 1
ATOM 599 C CA . ASP A 1 78 ? 12.424 -5.575 -16.565 1.00 88.81 78 ASP A CA 1
ATOM 600 C C . ASP A 1 78 ? 13.120 -5.588 -15.197 1.00 88.81 78 ASP A C 1
ATOM 602 O O . ASP A 1 78 ? 14.343 -5.459 -15.112 1.00 88.81 78 ASP A O 1
ATOM 606 N N . LYS A 1 79 ? 12.368 -5.756 -14.098 1.00 90.31 79 LYS A N 1
ATOM 607 C CA . LYS A 1 79 ? 12.928 -5.783 -12.734 1.00 90.31 79 LYS A CA 1
ATOM 608 C C . LYS A 1 79 ? 12.583 -7.056 -11.973 1.00 90.31 79 LYS A C 1
ATOM 610 O O . LYS A 1 79 ? 11.751 -7.879 -12.373 1.00 90.31 79 LYS A O 1
ATOM 615 N N . ASP A 1 80 ? 13.242 -7.216 -10.832 1.00 93.56 80 ASP A N 1
ATOM 616 C CA . ASP A 1 80 ? 12.940 -8.282 -9.888 1.00 93.56 80 ASP A CA 1
ATOM 617 C C . ASP A 1 80 ? 11.520 -8.148 -9.337 1.00 93.56 80 ASP A C 1
ATOM 619 O O . ASP A 1 80 ? 11.000 -7.053 -9.122 1.00 93.56 80 ASP A O 1
ATOM 623 N N . THR A 1 81 ? 10.891 -9.294 -9.076 1.00 96.31 81 THR A N 1
ATOM 624 C CA . THR A 1 81 ? 9.564 -9.339 -8.464 1.00 96.31 81 THR A CA 1
ATOM 625 C C . THR A 1 81 ? 9.596 -8.664 -7.097 1.00 96.31 81 THR A C 1
ATOM 627 O O . THR A 1 81 ? 10.441 -8.972 -6.251 1.00 96.31 81 THR A O 1
ATOM 630 N N . ARG A 1 82 ? 8.637 -7.778 -6.858 1.00 96.75 82 ARG A N 1
ATOM 631 C CA . ARG A 1 82 ? 8.475 -7.034 -5.617 1.00 96.75 82 ARG A CA 1
ATOM 632 C C . ARG A 1 82 ? 7.275 -7.567 -4.857 1.00 96.75 82 ARG A C 1
ATOM 634 O O . ARG A 1 82 ? 6.184 -7.681 -5.400 1.00 96.75 82 ARG A O 1
ATOM 641 N N . VAL A 1 83 ? 7.470 -7.891 -3.587 1.00 97.81 83 VAL A N 1
ATOM 642 C CA . VAL A 1 83 ? 6.389 -8.311 -2.695 1.00 97.81 83 VAL A CA 1
ATOM 643 C C . VAL A 1 83 ? 6.160 -7.203 -1.687 1.00 97.81 83 VAL A C 1
ATOM 645 O O . VAL A 1 83 ? 7.115 -6.664 -1.130 1.00 97.81 83 VAL A O 1
ATOM 648 N N . LYS A 1 84 ? 4.899 -6.853 -1.462 1.00 97.94 84 LYS A N 1
ATOM 649 C CA . LYS A 1 84 ? 4.461 -5.833 -0.514 1.00 97.94 84 LYS A CA 1
ATOM 650 C C . LYS A 1 84 ? 3.481 -6.470 0.458 1.00 97.94 84 LYS A C 1
ATOM 652 O O . LYS A 1 84 ? 2.666 -7.299 0.065 1.00 97.94 84 LYS A O 1
ATOM 657 N N . ALA A 1 85 ? 3.553 -6.075 1.716 1.00 98.31 85 ALA A N 1
ATOM 658 C CA . ALA A 1 85 ? 2.582 -6.454 2.727 1.00 98.31 85 ALA A CA 1
ATOM 659 C C . ALA A 1 85 ? 2.333 -5.275 3.661 1.00 98.31 85 ALA A C 1
ATOM 661 O O . ALA A 1 85 ? 3.243 -4.492 3.942 1.00 98.31 85 ALA A O 1
ATOM 662 N N . GLY A 1 86 ? 1.108 -5.157 4.152 1.00 98.25 86 GLY A N 1
ATOM 663 C CA . GLY A 1 86 ? 0.705 -4.071 5.022 1.00 98.25 86 GLY A CA 1
ATOM 664 C C . GLY A 1 86 ? -0.433 -4.458 5.944 1.00 98.25 86 GLY A C 1
ATOM 665 O O . GLY A 1 86 ? -1.189 -5.393 5.691 1.00 98.25 86 GLY A O 1
ATOM 666 N N . ILE A 1 87 ? -0.529 -3.710 7.031 1.00 98.31 87 ILE A N 1
ATOM 667 C CA . ILE A 1 87 ? -1.622 -3.769 7.986 1.00 98.31 87 ILE A CA 1
ATOM 668 C C . ILE A 1 87 ? -2.163 -2.367 8.215 1.00 98.31 87 ILE A C 1
ATOM 670 O O . ILE A 1 87 ? -1.410 -1.389 8.260 1.00 98.31 87 ILE A O 1
ATOM 674 N N . GLU A 1 88 ? -3.470 -2.290 8.400 1.00 98.50 88 GLU A N 1
ATOM 675 C CA . GLU A 1 88 ? -4.169 -1.090 8.824 1.00 98.50 88 GLU A CA 1
ATOM 676 C C . GLU A 1 88 ? -5.019 -1.430 10.049 1.00 98.50 88 GLU A C 1
ATOM 678 O O . GLU A 1 88 ? -5.757 -2.414 10.049 1.00 98.50 88 GLU A O 1
ATOM 683 N N . TYR A 1 89 ? -4.880 -0.631 11.104 1.00 97.88 89 TYR A N 1
ATOM 684 C CA . TYR A 1 89 ? -5.652 -0.755 12.331 1.00 97.88 89 TYR A CA 1
ATOM 685 C C . TYR A 1 89 ? -6.395 0.543 12.632 1.00 97.88 89 TYR A C 1
ATOM 687 O O . TYR A 1 89 ? -5.773 1.585 12.843 1.00 97.88 89 TYR A O 1
ATOM 695 N N . THR A 1 90 ? -7.717 0.468 12.702 1.00 97.50 90 THR A N 1
ATOM 696 C CA . THR A 1 90 ? -8.612 1.583 12.986 1.00 97.50 90 THR A CA 1
ATOM 697 C C . THR A 1 90 ? -9.101 1.502 14.425 1.00 97.50 90 THR A C 1
ATOM 699 O O . THR A 1 90 ? -9.797 0.579 14.828 1.00 97.50 90 THR A O 1
ATOM 702 N N . PHE A 1 91 ? -8.758 2.502 15.226 1.00 95.62 91 PHE A N 1
ATOM 703 C CA . PHE A 1 91 ? -9.162 2.626 16.616 1.00 95.62 91 PHE A CA 1
ATOM 704 C C . PHE A 1 91 ? -10.262 3.681 16.775 1.00 95.62 91 PHE A C 1
ATOM 706 O O . PHE A 1 91 ? -10.126 4.824 16.324 1.00 95.62 91 PHE A O 1
ATOM 713 N N . LEU A 1 92 ? -11.346 3.298 17.462 1.00 94.75 92 LEU A N 1
ATOM 714 C CA . LEU A 1 92 ? -12.521 4.143 17.734 1.00 94.75 92 LEU A CA 1
ATOM 715 C C . LEU A 1 92 ? -13.133 4.778 16.472 1.00 94.75 92 LEU A C 1
ATOM 717 O O . LEU A 1 92 ? -13.629 5.904 16.540 1.00 94.75 92 LEU A O 1
ATOM 721 N N . ASP A 1 93 ? -13.038 4.086 15.332 1.00 92.50 93 ASP A N 1
ATOM 722 C CA . ASP A 1 93 ? -13.507 4.543 14.015 1.00 92.50 93 ASP A CA 1
ATOM 723 C C . ASP A 1 93 ? -12.963 5.941 13.618 1.00 92.50 93 ASP A C 1
ATOM 725 O O . ASP A 1 93 ? -13.582 6.672 12.844 1.00 92.50 93 ASP A O 1
ATOM 729 N N . LYS A 1 94 ? -11.821 6.354 14.195 1.00 94.69 94 LYS A N 1
ATOM 730 C CA . LYS A 1 94 ? -11.257 7.709 14.047 1.00 94.69 94 LYS A CA 1
ATOM 731 C C . LYS A 1 94 ? -9.761 7.735 13.812 1.00 94.69 94 LYS A C 1
ATOM 733 O O . LYS A 1 94 ? -9.293 8.561 13.039 1.00 94.69 94 LYS A O 1
ATOM 738 N N . PHE A 1 95 ? -9.016 6.901 14.525 1.00 97.12 95 PHE A N 1
ATOM 739 C CA . PHE A 1 95 ? -7.561 6.893 14.480 1.00 97.12 95 PHE A CA 1
ATOM 740 C C . PHE A 1 95 ? -7.104 5.698 13.670 1.00 97.12 95 PHE A C 1
ATOM 742 O O . PHE A 1 95 ? -7.409 4.574 14.046 1.00 97.12 95 PHE A O 1
ATOM 749 N N . ILE A 1 96 ? -6.369 5.924 12.593 1.00 97.62 96 ILE A N 1
ATOM 750 C CA . ILE A 1 96 ? -5.905 4.846 11.728 1.00 97.62 96 ILE A CA 1
ATOM 751 C C . ILE A 1 96 ? -4.396 4.721 11.866 1.00 97.62 96 ILE A C 1
ATOM 753 O O . ILE A 1 96 ? -3.675 5.702 11.744 1.00 97.62 96 ILE A O 1
ATOM 757 N N . PHE A 1 97 ? -3.903 3.516 12.106 1.00 97.94 97 PHE A N 1
ATOM 758 C CA . PHE A 1 97 ? -2.482 3.205 12.156 1.00 97.94 97 PHE A CA 1
ATOM 759 C C . PHE A 1 97 ? -2.145 2.275 11.004 1.00 97.94 97 PHE A C 1
ATOM 761 O O . PHE A 1 97 ? -2.790 1.245 10.828 1.00 97.94 97 PHE A O 1
ATOM 768 N N . ARG A 1 98 ? -1.125 2.629 10.227 1.00 97.62 98 ARG A N 1
ATOM 769 C CA . ARG A 1 98 ? -0.683 1.854 9.067 1.00 97.62 98 ARG A CA 1
ATOM 770 C C . ARG A 1 98 ? 0.767 1.458 9.226 1.00 97.62 98 ARG A C 1
ATOM 772 O O . ARG A 1 98 ? 1.586 2.254 9.682 1.00 97.62 98 ARG A O 1
ATOM 779 N N . GLY A 1 99 ? 1.079 0.240 8.815 1.00 97.62 99 GLY A N 1
ATOM 780 C CA . GLY A 1 99 ? 2.441 -0.265 8.743 1.00 97.62 99 GLY A CA 1
ATOM 781 C C . GLY A 1 99 ? 2.591 -1.175 7.539 1.00 97.62 99 GLY A C 1
ATOM 782 O O . GLY A 1 99 ? 1.694 -1.962 7.249 1.00 97.62 99 GLY A O 1
ATOM 783 N N . GLY A 1 100 ? 3.716 -1.078 6.842 1.00 97.44 100 GLY A N 1
ATOM 784 C CA . GLY A 1 100 ? 3.954 -1.887 5.657 1.00 97.44 100 GLY A CA 1
ATOM 785 C C . GLY A 1 100 ? 5.425 -2.140 5.388 1.00 97.44 100 GLY A C 1
ATOM 786 O O . GLY A 1 100 ? 6.306 -1.408 5.840 1.00 97.44 100 GLY A O 1
ATOM 787 N N . VAL A 1 101 ? 5.678 -3.190 4.621 1.00 96.62 101 VAL A N 1
ATOM 788 C CA . VAL A 1 101 ? 6.999 -3.589 4.153 1.00 96.62 101 VAL A CA 1
ATOM 789 C C . VAL A 1 101 ? 6.919 -3.949 2.677 1.00 96.62 101 VAL A C 1
ATOM 791 O O . VAL A 1 101 ? 5.911 -4.477 2.209 1.00 96.62 101 VAL A O 1
ATOM 794 N N . SER A 1 102 ? 7.985 -3.673 1.938 1.00 96.12 102 SER A N 1
ATOM 795 C CA . SER A 1 102 ? 8.155 -4.181 0.579 1.00 96.12 102 SER A CA 1
ATOM 796 C C . SER A 1 102 ? 9.558 -4.728 0.363 1.00 96.12 102 SER A C 1
ATOM 798 O O . SER A 1 102 ? 10.448 -4.417 1.152 1.00 96.12 102 SER A O 1
ATOM 800 N N . THR A 1 103 ? 9.750 -5.556 -0.663 1.00 95.12 103 THR A N 1
ATOM 801 C CA . THR A 1 103 ? 11.049 -6.127 -1.056 1.00 95.12 103 THR A CA 1
ATOM 802 C C . THR A 1 103 ? 11.572 -5.515 -2.357 1.00 95.12 103 THR A C 1
ATOM 804 O O . THR A 1 103 ? 10.805 -4.956 -3.133 1.00 95.12 103 THR A O 1
ATOM 807 N N . ASN A 1 104 ? 12.871 -5.684 -2.620 1.00 90.75 104 ASN A N 1
ATOM 808 C CA . ASN A 1 104 ? 13.533 -5.335 -3.885 1.00 90.75 104 ASN A CA 1
ATOM 809 C C . ASN A 1 104 ? 13.319 -3.875 -4.360 1.00 90.75 104 ASN A C 1
ATOM 811 O O . ASN A 1 104 ? 12.685 -3.657 -5.392 1.00 90.75 104 ASN A O 1
ATOM 815 N N . PRO A 1 105 ? 13.887 -2.874 -3.651 1.00 88.31 105 PRO A N 1
ATOM 816 C CA . PRO A 1 105 ? 14.662 -2.976 -2.408 1.00 88.31 105 PRO A CA 1
ATOM 817 C C . PRO A 1 105 ? 13.768 -3.097 -1.167 1.00 88.31 105 PRO A C 1
ATOM 819 O O . PRO A 1 105 ? 12.578 -2.801 -1.205 1.00 88.31 105 PRO A O 1
ATOM 822 N N . THR A 1 106 ? 14.335 -3.550 -0.043 1.00 91.38 106 THR A N 1
ATOM 823 C CA . THR A 1 106 ? 13.552 -3.664 1.195 1.00 91.38 106 THR A CA 1
ATOM 824 C C . THR A 1 106 ? 13.255 -2.290 1.780 1.00 91.38 106 THR A C 1
ATOM 826 O O . THR A 1 106 ? 14.182 -1.600 2.214 1.00 91.38 106 THR A O 1
ATOM 829 N N . GLU A 1 107 ? 11.976 -1.935 1.852 1.00 92.50 107 GLU A N 1
ATOM 830 C CA . GLU A 1 107 ? 11.488 -0.654 2.369 1.00 92.50 107 GLU A CA 1
ATOM 831 C C . GLU A 1 107 ? 10.467 -0.877 3.478 1.00 92.50 107 GLU A C 1
ATOM 833 O O . GLU A 1 107 ? 9.695 -1.835 3.445 1.00 92.50 107 GLU A O 1
ATOM 838 N N . TYR A 1 108 ? 10.428 0.052 4.430 1.00 93.69 108 TYR A N 1
ATOM 839 C CA . TYR A 1 108 ? 9.436 0.069 5.502 1.00 93.69 108 TYR A CA 1
ATOM 840 C C . TYR A 1 108 ? 8.609 1.338 5.405 1.00 93.69 108 TYR A C 1
ATOM 842 O O . TYR A 1 108 ? 9.150 2.410 5.137 1.00 93.69 108 TYR A O 1
ATOM 850 N N . SER A 1 109 ? 7.317 1.229 5.668 1.00 95.75 109 SER A N 1
ATOM 851 C CA . SER A 1 109 ? 6.394 2.356 5.701 1.00 95.75 109 SER A CA 1
ATOM 852 C C . SER A 1 109 ? 5.568 2.334 6.975 1.00 95.75 109 SER A C 1
ATOM 854 O O . SER A 1 109 ? 5.309 1.278 7.558 1.00 95.75 109 SER A O 1
ATOM 856 N N . GLY A 1 110 ? 5.177 3.520 7.418 1.00 96.62 110 GLY A N 1
ATOM 857 C CA . GLY A 1 110 ? 4.295 3.711 8.552 1.00 96.62 110 GLY A CA 1
ATOM 858 C C . GLY A 1 110 ? 3.426 4.937 8.341 1.00 96.62 110 GLY A C 1
ATOM 859 O O . GLY A 1 110 ? 3.807 5.868 7.632 1.00 96.62 110 GLY A O 1
ATOM 860 N N . GLY A 1 111 ? 2.252 4.948 8.956 1.00 96.69 111 GLY A N 1
ATOM 861 C CA . GLY A 1 111 ? 1.346 6.077 8.850 1.00 96.69 111 GLY A CA 1
ATOM 862 C C . GLY A 1 111 ? 0.348 6.163 9.987 1.00 96.69 111 GLY A C 1
ATOM 863 O O . GLY A 1 111 ? 0.078 5.189 10.691 1.00 96.69 111 GLY A O 1
ATOM 864 N N . PHE A 1 112 ? -0.187 7.362 10.149 1.00 97.50 112 PHE A N 1
ATOM 865 C CA . PHE A 1 112 ? -1.213 7.714 11.104 1.00 97.50 112 PHE A CA 1
ATOM 866 C C . PHE A 1 112 ? -2.269 8.580 10.415 1.00 97.50 112 PHE A C 1
ATOM 868 O O . PHE A 1 112 ? -1.941 9.630 9.865 1.00 97.50 112 PHE A O 1
ATOM 875 N N . GLY A 1 113 ? -3.518 8.136 10.454 1.00 97.06 113 GLY A N 1
ATOM 876 C CA . GLY A 1 113 ? -4.684 8.827 9.921 1.00 97.06 113 GLY A CA 1
ATOM 877 C C . GLY A 1 113 ? -5.622 9.290 11.033 1.00 97.06 113 GLY A C 1
ATOM 878 O O . GLY A 1 113 ? -5.723 8.657 12.088 1.00 97.06 113 GLY A O 1
ATOM 879 N N . LEU A 1 114 ? -6.325 10.394 10.797 1.00 96.69 114 LEU A N 1
ATOM 880 C CA . LEU A 1 114 ? -7.332 10.946 11.696 1.00 96.69 114 LEU A CA 1
ATOM 881 C C . LEU A 1 114 ? -8.590 11.347 10.923 1.00 96.69 114 LEU A C 1
ATOM 883 O O . LEU A 1 114 ? -8.563 12.281 10.120 1.00 96.69 114 LEU A O 1
ATOM 887 N N . ILE A 1 115 ? -9.708 10.689 11.227 1.00 95.00 115 ILE A N 1
ATOM 888 C CA . ILE A 1 115 ? -11.026 11.000 10.670 1.00 95.00 115 ILE A CA 1
ATOM 889 C C . ILE A 1 115 ? -11.727 12.043 11.553 1.00 95.00 115 ILE A C 1
ATOM 891 O O . ILE A 1 115 ? -12.046 11.817 12.724 1.00 95.00 115 ILE A O 1
ATOM 895 N N . LEU A 1 116 ? -12.008 13.203 10.962 1.00 92.69 116 LEU A N 1
ATOM 896 C CA . LEU A 1 116 ? -12.691 14.354 11.547 1.00 92.69 116 LEU A CA 1
ATOM 897 C C . LEU A 1 116 ? -13.985 14.636 10.771 1.00 92.69 116 LEU A C 1
ATOM 899 O O . LEU A 1 116 ? -14.066 15.578 9.979 1.00 92.69 116 LEU A O 1
ATOM 903 N N . LYS A 1 117 ? -15.026 13.834 11.029 1.00 90.75 117 LYS A N 1
ATOM 904 C CA . LYS A 1 117 ? -16.299 13.867 10.284 1.00 90.75 117 LYS A CA 1
ATOM 905 C C . LYS A 1 117 ? -16.050 13.660 8.783 1.00 90.75 117 LYS A C 1
ATOM 907 O O . LYS A 1 117 ? -15.713 12.559 8.381 1.00 90.75 117 LYS A O 1
ATOM 912 N N . ASN A 1 118 ? -16.194 14.716 7.988 1.00 94.19 118 ASN A N 1
ATOM 913 C CA . ASN A 1 118 ? -16.002 14.715 6.543 1.00 94.19 118 ASN A CA 1
ATOM 914 C C . ASN A 1 118 ? -14.541 14.923 6.131 1.00 94.19 118 ASN A C 1
ATOM 916 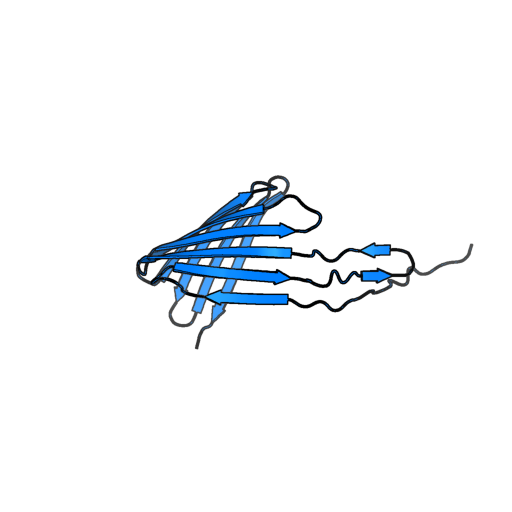O O . ASN A 1 118 ? -14.230 14.783 4.958 1.00 94.19 118 ASN A O 1
ATOM 920 N N . PHE A 1 119 ? -13.650 15.288 7.055 1.00 95.00 119 PHE A N 1
ATOM 921 C CA . PHE A 1 119 ? -12.230 15.466 6.766 1.00 95.00 119 PHE A CA 1
ATOM 922 C C . PHE A 1 119 ? -11.433 14.247 7.205 1.00 95.00 119 PHE A C 1
ATOM 924 O O . PHE A 1 119 ? -11.685 13.689 8.271 1.00 95.00 119 PHE A O 1
ATOM 931 N N . HIS A 1 120 ? -10.422 13.890 6.428 1.00 95.88 120 HIS A N 1
ATOM 932 C CA . HIS A 1 120 ? -9.449 12.874 6.793 1.00 95.88 120 HIS A CA 1
ATOM 933 C C . HIS A 1 120 ? -8.043 13.430 6.579 1.00 95.88 120 HIS A C 1
ATOM 935 O O . HIS A 1 120 ? -7.732 13.983 5.522 1.00 95.88 120 HIS A O 1
ATOM 941 N N . VAL A 1 121 ? -7.230 13.353 7.630 1.00 96.62 121 VAL A N 1
ATOM 942 C CA . VAL A 1 121 ? -5.839 13.806 7.639 1.00 96.62 121 VAL A CA 1
ATOM 943 C C . VAL A 1 121 ? -4.948 12.589 7.789 1.00 96.62 121 VAL A C 1
ATOM 945 O O . VAL A 1 121 ? -5.101 11.860 8.763 1.00 96.62 121 VAL A O 1
ATOM 948 N N . ASP A 1 122 ? -3.988 12.418 6.889 1.00 96.50 122 ASP A N 1
ATOM 949 C CA . ASP A 1 122 ? -3.017 11.330 6.938 1.00 96.50 122 ASP A CA 1
ATOM 950 C C . ASP A 1 122 ? -1.595 11.880 7.024 1.00 96.50 122 ASP A C 1
ATOM 952 O O . ASP A 1 122 ? -1.202 12.781 6.282 1.00 96.50 122 ASP A O 1
ATOM 956 N N . LEU A 1 123 ? -0.810 11.305 7.927 1.00 96.25 123 LEU A N 1
ATOM 957 C CA . LEU A 1 123 ? 0.632 11.466 8.030 1.00 96.25 123 LEU A CA 1
ATOM 958 C C . LEU A 1 123 ? 1.260 10.120 7.701 1.00 96.25 123 LEU A C 1
ATOM 960 O O . LEU A 1 123 ? 0.954 9.129 8.357 1.00 96.25 123 LEU A O 1
ATOM 964 N N . ALA A 1 124 ? 2.157 10.062 6.727 1.00 95.00 124 ALA A N 1
ATOM 965 C CA . ALA A 1 124 ? 2.850 8.827 6.388 1.00 95.00 124 ALA A CA 1
ATOM 966 C C . ALA A 1 124 ? 4.339 9.072 6.199 1.00 95.00 124 ALA A C 1
ATOM 968 O O . ALA A 1 124 ? 4.771 10.160 5.828 1.00 95.00 124 ALA A O 1
ATOM 969 N N . PHE A 1 125 ? 5.136 8.046 6.445 1.00 92.12 125 PHE A N 1
ATOM 970 C CA . PHE A 1 125 ? 6.550 8.034 6.131 1.00 92.12 125 PHE A CA 1
ATOM 971 C C . PHE A 1 125 ? 6.911 6.701 5.495 1.00 92.12 125 PHE A C 1
ATOM 973 O O . PHE A 1 125 ? 6.371 5.653 5.853 1.00 92.12 125 PHE A O 1
ATOM 980 N N . TYR A 1 126 ? 7.874 6.730 4.588 1.00 89.38 126 TYR A N 1
ATOM 981 C CA . TYR A 1 126 ? 8.548 5.523 4.138 1.00 89.38 126 TYR A CA 1
ATOM 982 C C . TYR A 1 126 ? 10.056 5.695 4.265 1.00 89.38 126 TYR A C 1
ATOM 984 O O . TYR A 1 126 ? 10.587 6.806 4.222 1.00 89.38 126 TYR A O 1
ATOM 992 N N . LYS A 1 127 ? 10.747 4.583 4.495 1.00 85.00 127 LYS A N 1
ATOM 993 C CA . LYS A 1 127 ? 12.195 4.520 4.635 1.00 85.00 127 LYS A CA 1
ATOM 994 C C . LYS A 1 127 ? 12.776 3.834 3.409 1.00 85.00 127 LYS A C 1
ATOM 996 O O . LYS A 1 127 ? 12.686 2.612 3.287 1.00 85.00 127 LYS A O 1
ATOM 1001 N N . HIS A 1 128 ? 13.404 4.623 2.548 1.00 77.44 128 HIS A N 1
ATOM 1002 C CA . HIS A 1 128 ? 14.184 4.126 1.422 1.00 77.44 128 HIS A CA 1
ATOM 1003 C C . HIS A 1 128 ? 15.608 3.785 1.885 1.00 77.44 128 HIS A C 1
ATOM 1005 O O . HIS A 1 128 ? 16.186 4.515 2.696 1.00 77.44 128 HIS A O 1
ATOM 1011 N N . GLN A 1 129 ? 16.203 2.703 1.369 1.00 67.81 129 GLN A N 1
ATOM 1012 C CA . GLN A 1 129 ? 17.506 2.205 1.848 1.00 67.81 129 GLN A CA 1
ATOM 1013 C C . GLN A 1 129 ? 18.637 3.235 1.732 1.00 67.81 129 GLN A C 1
ATOM 1015 O O . GLN A 1 129 ? 19.494 3.304 2.611 1.00 67.81 129 GLN A O 1
ATOM 1020 N N . TYR A 1 130 ? 18.608 4.054 0.680 1.00 70.75 130 TYR A N 1
ATOM 1021 C CA . TYR A 1 130 ? 19.660 5.032 0.389 1.00 70.75 130 TYR A CA 1
ATOM 1022 C C . TYR A 1 130 ? 19.291 6.481 0.739 1.00 70.75 130 TYR A C 1
ATOM 1024 O O . TYR A 1 130 ? 20.170 7.252 1.108 1.00 70.75 130 TYR A O 1
ATOM 1032 N N . LEU A 1 131 ? 18.008 6.862 0.638 1.00 70.44 131 LEU A N 1
ATOM 1033 C CA . LEU A 1 131 ? 17.561 8.254 0.827 1.00 70.44 131 LEU A CA 1
ATOM 1034 C C . LEU A 1 131 ? 17.127 8.551 2.272 1.00 70.44 131 LEU A C 1
ATOM 1036 O O . LEU A 1 131 ? 17.004 9.713 2.649 1.00 70.44 131 LEU A O 1
ATOM 1040 N N . GLY A 1 132 ? 16.915 7.521 3.098 1.00 79.94 132 GLY A N 1
ATOM 1041 C CA . GLY A 1 132 ? 16.438 7.691 4.467 1.00 79.94 132 GLY A CA 1
ATOM 1042 C C . GLY A 1 132 ? 14.917 7.831 4.537 1.00 79.94 132 GLY A C 1
ATOM 1043 O O . GLY A 1 132 ? 14.196 7.119 3.841 1.00 79.94 132 GLY A O 1
ATOM 1044 N N . TYR A 1 133 ? 14.427 8.686 5.437 1.00 84.19 133 TYR A N 1
ATOM 1045 C CA . TYR A 1 133 ? 12.995 8.855 5.691 1.00 84.19 133 TYR A CA 1
ATOM 1046 C C . TYR A 1 133 ? 12.387 9.929 4.794 1.00 84.19 133 TYR A C 1
ATOM 1048 O O . TYR A 1 133 ? 12.847 11.070 4.789 1.00 84.19 133 TYR A O 1
ATOM 1056 N N . THR A 1 134 ? 11.292 9.584 4.126 1.00 90.44 134 THR A N 1
ATOM 1057 C CA . THR A 1 134 ? 10.493 10.516 3.335 1.00 90.44 134 THR A CA 1
ATOM 1058 C C . THR A 1 134 ? 9.107 10.650 3.965 1.00 90.44 134 THR A C 1
ATOM 1060 O O . THR A 1 134 ? 8.307 9.715 3.870 1.00 90.44 134 THR A O 1
ATOM 1063 N N . PRO A 1 135 ? 8.818 11.768 4.654 1.00 92.38 135 PRO A N 1
ATOM 1064 C CA . PRO A 1 135 ? 7.495 12.041 5.197 1.00 92.38 135 PRO A CA 1
ATOM 1065 C C . PRO A 1 135 ? 6.547 12.585 4.119 1.00 92.38 135 PRO A C 1
ATOM 1067 O O . PRO A 1 135 ? 6.967 13.219 3.154 1.00 92.38 135 PRO A O 1
ATOM 1070 N N . SER A 1 136 ? 5.252 12.380 4.323 1.00 94.19 136 SER A N 1
ATOM 1071 C CA . SER A 1 136 ? 4.162 12.869 3.482 1.00 94.19 136 SER A CA 1
ATOM 1072 C C . SER A 1 136 ? 2.945 13.205 4.343 1.00 94.19 136 SER A C 1
ATOM 1074 O O . SER A 1 136 ? 2.743 12.622 5.412 1.00 94.19 136 SER A O 1
ATOM 1076 N N . VAL A 1 137 ? 2.154 14.172 3.881 1.00 95.69 137 VAL A N 1
ATOM 1077 C CA . VAL A 1 137 ? 0.918 14.614 4.533 1.00 95.69 137 VAL A CA 1
ATOM 1078 C C . VAL A 1 137 ? -0.173 14.711 3.476 1.00 95.69 137 VAL A C 1
ATOM 1080 O O . VAL A 1 137 ? 0.061 15.298 2.420 1.00 95.69 137 VAL A O 1
ATOM 1083 N N . ALA A 1 138 ? -1.353 14.169 3.763 1.00 96.06 138 ALA A N 1
ATOM 1084 C CA . ALA A 1 138 ? -2.525 14.276 2.903 1.00 96.06 138 ALA A CA 1
ATOM 1085 C C . ALA A 1 138 ? -3.734 14.803 3.685 1.00 96.06 138 ALA A C 1
ATOM 1087 O O . ALA A 1 138 ? -3.908 14.520 4.870 1.00 96.06 138 ALA A O 1
ATOM 1088 N N . LEU A 1 139 ? -4.571 15.579 2.998 1.00 96.00 139 LEU A N 1
ATOM 1089 C CA . LEU A 1 139 ? -5.867 16.042 3.482 1.00 96.00 139 LEU A CA 1
ATOM 1090 C C . LEU A 1 139 ? -6.910 15.683 2.429 1.00 96.00 139 LEU A C 1
ATOM 1092 O O . LEU A 1 139 ? -6.777 16.074 1.270 1.00 96.00 139 LEU A O 1
ATOM 1096 N N . SER A 1 140 ? -7.950 14.968 2.837 1.00 95.56 140 SER A N 1
ATOM 1097 C CA . SER A 1 140 ? -9.071 14.605 1.974 1.00 95.56 140 SER A CA 1
ATOM 1098 C C . SER A 1 140 ? -10.405 14.984 2.611 1.00 95.56 140 SER A C 1
ATOM 1100 O O . SER A 1 140 ? -10.517 15.145 3.830 1.00 95.56 140 SER A O 1
ATOM 1102 N N . TYR A 1 141 ? -11.410 15.182 1.759 1.00 94.38 141 TYR A N 1
ATOM 1103 C CA . TYR A 1 141 ? -12.771 15.522 2.153 1.00 94.38 141 TYR A CA 1
ATOM 1104 C C . TYR A 1 141 ? -13.754 14.560 1.480 1.00 94.38 141 TYR A C 1
ATOM 1106 O O . TYR A 1 141 ? -13.707 14.395 0.261 1.00 94.38 141 TYR A O 1
ATOM 1114 N N . ALA A 1 142 ? -14.634 13.945 2.268 1.00 90.44 142 ALA A N 1
ATOM 1115 C CA . ALA A 1 142 ? -15.684 13.039 1.811 1.00 90.44 142 ALA A CA 1
ATOM 1116 C C . ALA A 1 142 ? -17.066 13.633 2.128 1.00 90.44 142 ALA A C 1
ATOM 1118 O O . ALA A 1 142 ? -17.296 14.096 3.249 1.00 90.44 142 ALA A O 1
ATOM 1119 N N . PHE A 1 143 ? -17.958 13.651 1.132 1.00 87.88 143 PHE A N 1
ATOM 1120 C CA . PHE A 1 143 ? -19.313 14.209 1.225 1.00 87.88 143 PHE A CA 1
ATOM 1121 C C . PHE A 1 143 ? -20.313 13.236 1.856 1.00 87.88 143 PHE A C 1
ATOM 1123 O O . PHE A 1 143 ? -20.190 12.015 1.618 1.00 87.88 143 PHE A O 1
#

Sequence (143 aa):
SVSGASEGGSAGTVTGEVGIMAEPLENLWLSVHAYNPFGVNINDYEYEEEIPTLYRLGVLYNFNKDLLFVAEVEKDIDKDTRVKAGIEYTFLDKFIFRGGVSTNPTEYSGGFGLILKNFHVDLAFYKHQYLGYTPSVALSYAF

pLDDT: mean 88.6, std 14.33, range [38.44, 98.5]

Secondary structure (DSSP, 8-state):
----------------EEEEEEEEETTEEEEEEEESTT--EEEETTEEEEPP-EEEEEEEEEEETTEEEEEEEEEETTS--EEEEEEEEEETTTEEEEEEEETTTTEEEEEEEEEETTEEEEEEEEEETTTEEEEEEEEEE--

=== Feature glossary ===
The features interleaved in this record are:

— What the protein is —

Sequence gives the chain of amino acids in standard one-letter code (A=alanine, C=cysteine, …, Y=tyrosine), read N→C. It is the only feature that is directly encoded by the gene; all structural features are derived from the folded form of this sequence.

Database cross-references. InterPro integrates a dozen domain/family signature databases into unified entries with residue-range hits. GO terms attach function/process/location labels with evidence codes. CATH codes position the fold in a four-level structural taxonomy. Organism is the NCBI-taxonomy species name.

— Where its atoms are —

Atomic coordinates in PDBx/mmCIF format — the same representation the Protein Data Bank distributes. Each line of the _atom_site loop places one backbone atom in Cartesian space (units: ångströms, origin: arbitrary).

The six renders are orthographic views along the three Cartesian axes in both directions. Representation (cartoon, sticks, or surface) and color scheme (sequence-rainbow or by-chain) vary across proteins so the training set covers all the common visualization conventions.

— Local backbone conformation —

Eight-state secondary structure (DSSP): H is the canonical α-helix, G the tighter 3₁₀-helix, I the wider π-helix; E/B are β-structure, T and S are turns and bends, and '-' is everything else. DSSP derives these from the pattern of main-chain N–H···O=C hydrogen bonds, not from the sequence.

P-SEA three-state annotation labels each residue as helix, strand, or coil based purely on the geometry of the Cα trace. It serves as a fallback when the full backbone (and thus DSSP) is unavailable.

The φ/ψ torsion pair specifies the backbone conformation at each residue. φ rotates about the N–Cα bond, ψ about the Cα–C bond. Steric clashes forbid most of the (φ, ψ) plane — the allowed regions (α-helix basin, β-sheet basin, left-handed helix) are the Ramachandran-allowed regions.

— Global shape and packing —

The geometric summary reports three shape descriptors. Rg (radius of gyration) measures how spread out the Cα atoms are about their centre of mass; compact globular proteins have small Rg, elongated or unfolded ones large. Cα contacts (<8 Å, |i−j|>4) count long-range residue pairs in spatial proximity — high for tightly packed folds, near zero for rods or random coil. The bounding-box extents give the protein's footprint along x, y, z in Å.

Solvent-accessible surface area (SASA) is the area in Å² traced out by the centre of a 1.4 Å probe sphere (a water molecule) rolled over the protein's van der Waals surface (Shrake–Rupley / Lee–Richards construction). Buried residues have near-zero SASA; fully exposed residues can exceed 200 Å².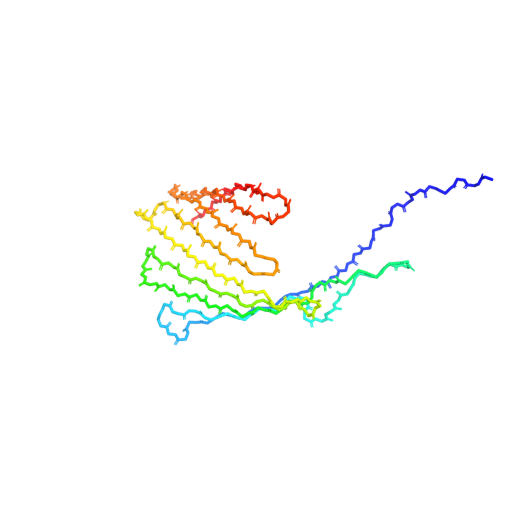 The total SASA scales roughly with the number of surface residues.

The contact map is a binary N×N matrix image: pixel (i, j) is dark where Cα_i and Cα_j are within 8 Å and |i−j|>4. Because the |i−j|>4 filter removes local helical contacts, off-diagonal stripes parallel to the main diagonal indicate parallel β-sheets; stripes perpendicular to it indicate antiparallel β-sheets. The Ramachandran plot scatters every residue's (φ, ψ) pair against the sterically allowed regions. The PAE heatmap renders the predicted-aligned-error matrix.

— Structural neighborhood —

3Di is Foldseek's structural alphabet. Each residue is assigned one of twenty discrete states based on how its Cα sits relative to its spatial (not sequential) neighbors. Aligning 3Di strings finds structural homologs roughly as well as full 3D superposition, but orders of magnitude faster.

Nearest PDB neighbors are the top structural matches found by Foldseek when searching this structure against the entire Protein Data Bank. Each hit reports a TM-score (0 to 1; >0.5 almost always implies the same fold) and an E-value. These are *structural* homologs — they may share no detectable sequence similarity.

— Confidence and disorder —

For AlphaFold models, the B-factor field carries pLDDT — the model's own estimate of local accuracy on a 0–100 scale. Regions with pLDDT<50 should be treated as essentially unmodeled; they often correspond to intrinsically disordered segments.

Crystallographic B-factors measure how much each atom's electron density is smeared out, in Å². They rise in mobile loops and surface residues and fall in the buried interior. In AlphaFold models this column is repurposed to hold pLDDT instead.

Predicted aligned error is AlphaFold's pairwise confidence. Unlike pLDDT (per-residue), PAE is per-residue-pair and captures whether two parts of the structure are correctly placed relative to each other. Units are ångströms of expected positional error.